Protein AF-A0A1I0SV36-F1 (afdb_monomer_lite)

pLDDT: mean 75.87, std 17.55, range [42.5, 93.5]

Structure (mmCIF, N/CA/C/O backbone):
data_AF-A0A1I0SV36-F1
#
_entry.id   AF-A0A1I0SV36-F1
#
loop_
_atom_site.group_PDB
_atom_site.id
_atom_site.type_symbol
_atom_site.label_atom_id
_atom_site.label_alt_id
_atom_site.label_comp_id
_atom_site.label_asym_id
_atom_site.label_entity_id
_atom_site.label_seq_id
_atom_site.pdbx_PDB_ins_code
_atom_site.Cartn_x
_atom_site.Cartn_y
_atom_site.Cartn_z
_atom_site.occupancy
_atom_site.B_iso_or_equiv
_atom_site.auth_seq_id
_atom_site.auth_comp_id
_atom_site.auth_asym_id
_atom_site.auth_atom_id
_atom_site.pdbx_PDB_model_num
ATOM 1 N N . MET A 1 1 ? 30.781 11.766 -37.856 1.00 44.31 1 MET A N 1
ATOM 2 C CA . MET A 1 1 ? 30.253 12.506 -36.690 1.00 44.31 1 MET A CA 1
ATOM 3 C C . MET A 1 1 ? 29.133 11.675 -36.093 1.00 44.31 1 MET A C 1
ATOM 5 O O . MET A 1 1 ? 28.072 11.595 -36.696 1.00 44.31 1 MET A O 1
ATOM 9 N N . ALA A 1 2 ? 29.402 10.967 -34.994 1.00 49.25 2 ALA A N 1
ATOM 10 C CA . ALA A 1 2 ? 28.385 10.183 -34.301 1.00 49.25 2 ALA A CA 1
ATOM 11 C C . ALA A 1 2 ? 27.438 11.151 -33.583 1.00 49.25 2 ALA A C 1
ATOM 13 O O . ALA A 1 2 ? 27.874 11.954 -32.758 1.00 49.25 2 ALA A O 1
ATOM 14 N N . LYS A 1 3 ? 26.161 11.124 -33.960 1.00 55.34 3 LYS A N 1
ATOM 15 C CA . LYS A 1 3 ? 25.112 11.894 -33.299 1.00 55.34 3 LYS A CA 1
ATOM 16 C C . LYS A 1 3 ? 24.840 11.181 -31.975 1.00 55.34 3 LYS A C 1
ATOM 18 O O . LYS A 1 3 ? 24.296 10.083 -31.976 1.00 55.34 3 LYS A O 1
ATOM 23 N N . LEU A 1 4 ? 25.322 11.757 -30.874 1.00 53.56 4 LEU A N 1
ATOM 24 C CA . LEU A 1 4 ? 24.995 11.292 -29.526 1.00 53.56 4 LEU A CA 1
ATOM 25 C C . LEU A 1 4 ? 23.463 11.279 -29.381 1.00 53.56 4 LEU A C 1
ATOM 27 O O . LEU A 1 4 ? 22.833 12.261 -29.796 1.00 53.56 4 LEU A O 1
ATOM 31 N N . PRO A 1 5 ? 22.860 10.204 -28.840 1.00 52.94 5 PRO A N 1
ATOM 32 C CA . PRO A 1 5 ? 21.433 10.194 -28.563 1.00 52.94 5 PRO A CA 1
ATOM 33 C C . PRO A 1 5 ? 21.113 11.354 -27.619 1.00 52.94 5 PRO A C 1
ATOM 35 O O . PRO A 1 5 ? 21.848 11.643 -26.670 1.00 52.94 5 PRO A O 1
ATOM 38 N N . GLN A 1 6 ? 20.069 12.094 -27.976 1.00 51.00 6 GLN A N 1
ATOM 39 C CA . GLN A 1 6 ? 19.691 13.328 -27.313 1.00 51.00 6 GLN A CA 1
ATOM 40 C C . GLN A 1 6 ? 19.322 13.013 -25.864 1.00 51.00 6 GLN A C 1
ATOM 42 O O . GLN A 1 6 ? 18.570 12.091 -25.572 1.00 51.00 6 GLN A O 1
ATOM 47 N N . GLN A 1 7 ? 19.808 13.839 -24.945 1.00 55.28 7 GLN A N 1
ATOM 48 C CA . GLN A 1 7 ? 19.575 13.749 -23.501 1.00 55.28 7 GLN A CA 1
ATOM 49 C C . GLN A 1 7 ? 18.081 13.658 -23.105 1.00 55.28 7 GLN A C 1
ATOM 51 O O . GLN A 1 7 ? 17.770 13.284 -21.979 1.00 55.28 7 GLN A O 1
ATOM 56 N N . LYS A 1 8 ? 17.154 13.965 -24.024 1.00 48.41 8 LYS A N 1
ATOM 57 C CA . LYS A 1 8 ? 15.699 13.874 -23.841 1.00 48.41 8 LYS A CA 1
ATOM 58 C C . LYS A 1 8 ? 15.174 12.435 -23.793 1.00 48.41 8 LYS A C 1
ATOM 60 O O . LYS A 1 8 ? 14.304 12.175 -22.972 1.00 48.41 8 LYS A O 1
ATOM 65 N N . ASP A 1 9 ? 15.752 11.506 -24.555 1.00 48.12 9 ASP A N 1
ATOM 66 C CA . ASP A 1 9 ? 15.375 10.081 -24.507 1.00 48.12 9 ASP A CA 1
ATOM 67 C C . ASP A 1 9 ? 15.791 9.454 -23.166 1.00 48.12 9 ASP A C 1
ATOM 69 O O . ASP A 1 9 ? 15.076 8.652 -22.569 1.00 48.12 9 ASP A O 1
ATOM 73 N N . PHE A 1 10 ? 16.913 9.929 -22.614 1.00 47.06 10 PHE A N 1
ATOM 74 C CA . PHE A 1 10 ? 17.390 9.529 -21.290 1.00 47.06 10 PHE A CA 1
ATOM 75 C C . PHE A 1 10 ? 16.527 10.105 -20.155 1.00 47.06 10 PHE A C 1
ATOM 77 O O . PHE A 1 10 ? 16.353 9.460 -19.125 1.00 47.06 10 PHE A O 1
ATOM 84 N N . TYR A 1 11 ? 15.970 11.309 -20.333 1.00 45.78 11 TYR A N 1
ATOM 85 C CA . TYR A 1 11 ? 15.075 11.938 -19.354 1.00 45.78 11 TYR A CA 1
ATOM 86 C C . TYR A 1 11 ? 13.632 11.429 -19.422 1.00 45.78 11 TYR A C 1
ATOM 88 O O . TYR A 1 11 ? 12.927 11.555 -18.426 1.00 45.78 11 TYR A O 1
ATOM 96 N N . LEU A 1 12 ? 13.198 10.847 -20.544 1.00 47.59 12 LEU A N 1
ATOM 97 C CA . LEU A 1 12 ? 11.894 10.192 -20.638 1.00 47.59 12 LEU A CA 1
ATOM 98 C C . LEU A 1 12 ? 11.964 8.777 -20.045 1.00 47.59 12 LEU A C 1
ATOM 100 O O . LEU A 1 12 ? 11.197 8.458 -19.146 1.00 47.59 12 LEU A O 1
ATOM 104 N N . CYS A 1 13 ? 12.996 8.002 -20.395 1.00 45.88 13 CYS A N 1
ATOM 105 C CA . CYS A 1 13 ? 13.262 6.686 -19.803 1.00 45.88 13 CYS A CA 1
ATOM 106 C C . CYS A 1 13 ? 13.473 6.761 -18.275 1.00 45.88 13 CYS A C 1
ATOM 108 O O . CYS A 1 13 ? 12.903 5.980 -17.521 1.00 45.88 13 CYS A O 1
ATOM 110 N N . LYS A 1 14 ? 14.198 7.777 -17.780 1.00 42.50 14 LYS A N 1
ATOM 111 C CA . LYS A 1 14 ? 14.412 7.970 -16.335 1.00 42.50 14 LYS A CA 1
ATOM 112 C C . LYS A 1 14 ? 13.211 8.567 -15.587 1.00 42.50 14 LYS A C 1
ATOM 114 O O . LYS A 1 14 ? 13.228 8.595 -14.360 1.00 42.50 14 LYS A O 1
ATOM 119 N N . LYS A 1 15 ? 12.185 9.041 -16.301 1.00 43.38 15 LYS A N 1
ATOM 120 C CA . LYS A 1 15 ? 10.930 9.528 -15.710 1.00 43.38 15 LYS A CA 1
ATOM 121 C C . LYS A 1 15 ? 9.848 8.447 -15.652 1.00 43.38 15 LYS A C 1
ATOM 123 O O . LYS A 1 15 ? 8.964 8.556 -14.815 1.00 43.38 15 LYS A O 1
ATOM 128 N N . ILE A 1 16 ? 9.967 7.396 -16.464 1.00 46.34 16 ILE A N 1
ATOM 129 C CA . ILE A 1 16 ? 9.013 6.277 -16.501 1.00 46.34 16 ILE A CA 1
ATOM 130 C C . ILE A 1 16 ? 9.416 5.153 -15.520 1.00 46.34 16 ILE A C 1
ATOM 132 O O . ILE A 1 16 ? 8.569 4.408 -15.053 1.00 46.34 16 ILE A O 1
ATOM 136 N N . SER A 1 17 ? 10.682 5.067 -15.090 1.00 45.97 17 SER A N 1
ATOM 137 C CA . SER A 1 17 ? 11.128 4.021 -14.143 1.00 45.97 17 SER A CA 1
ATOM 138 C C . SER A 1 17 ? 10.991 4.356 -12.645 1.00 45.97 17 SER A C 1
ATOM 140 O O . SER A 1 17 ? 11.526 3.611 -11.829 1.00 45.97 17 SER A O 1
ATOM 142 N N . ALA A 1 18 ? 10.358 5.472 -12.256 1.00 48.66 18 ALA A N 1
ATOM 143 C CA . ALA A 1 18 ? 10.368 5.946 -10.858 1.00 48.66 18 ALA A CA 1
ATOM 144 C C . ALA A 1 18 ? 8.992 6.081 -10.180 1.00 48.66 18 ALA A C 1
ATOM 146 O O . ALA A 1 18 ? 8.949 6.241 -8.964 1.00 48.66 18 ALA A O 1
ATOM 147 N N . MET A 1 19 ? 7.886 6.004 -10.918 1.00 60.62 19 MET A N 1
ATOM 148 C CA . MET A 1 19 ? 6.539 5.934 -10.348 1.00 60.62 19 MET A CA 1
ATOM 149 C C . MET A 1 19 ? 5.730 5.026 -11.258 1.00 60.62 19 MET A C 1
ATOM 151 O O . MET A 1 19 ? 5.474 5.396 -12.402 1.00 60.62 19 MET A O 1
ATOM 155 N N . GLN A 1 20 ? 5.384 3.831 -10.775 1.00 69.00 20 GLN A N 1
ATOM 156 C CA . GLN A 1 20 ? 4.324 3.075 -11.431 1.00 69.00 20 GLN A CA 1
ATOM 157 C C . GLN A 1 20 ? 3.064 3.950 -11.490 1.00 69.00 20 GLN A C 1
ATOM 159 O O . GLN A 1 20 ? 2.863 4.814 -10.636 1.00 69.00 20 GLN A O 1
ATOM 164 N N . GLU A 1 21 ? 2.244 3.782 -12.520 1.00 79.62 21 GLU A N 1
ATOM 165 C CA . GLU A 1 21 ? 0.929 4.422 -12.536 1.00 79.62 21 GLU A CA 1
ATOM 166 C C . GLU A 1 21 ? 0.047 3.793 -11.450 1.00 79.62 21 GLU A C 1
ATOM 168 O O . GLU A 1 21 ? 0.274 2.638 -11.088 1.00 79.62 21 GLU A O 1
ATOM 173 N N . PRO A 1 22 ? -0.920 4.530 -10.878 1.00 87.31 22 PRO A N 1
ATOM 174 C CA . PRO A 1 22 ? -1.883 3.924 -9.974 1.00 87.31 22 PRO A CA 1
ATOM 175 C C . PRO A 1 22 ? -2.689 2.852 -10.708 1.00 87.31 22 PRO A C 1
ATOM 177 O O . PRO A 1 22 ? -3.086 3.043 -11.857 1.00 87.31 22 PRO A O 1
ATOM 180 N N . PHE A 1 23 ? -2.930 1.735 -10.033 1.00 88.50 23 PHE A N 1
ATOM 181 C CA . PHE A 1 23 ? -3.619 0.580 -10.598 1.00 88.50 23 PHE A CA 1
ATOM 182 C C . PHE A 1 23 ? -4.604 -0.001 -9.593 1.00 88.50 23 PHE A C 1
ATOM 184 O O . PHE A 1 23 ? -4.451 0.153 -8.381 1.00 88.50 23 PHE A O 1
ATOM 191 N N . ASP A 1 24 ? -5.618 -0.686 -10.101 1.00 90.75 24 ASP A N 1
ATOM 192 C CA . ASP A 1 24 ? -6.605 -1.373 -9.281 1.00 90.75 24 ASP A CA 1
ATOM 193 C C . ASP A 1 24 ? -6.263 -2.861 -9.180 1.00 90.75 24 ASP A C 1
ATOM 195 O O . ASP A 1 24 ? -5.817 -3.491 -10.140 1.00 90.75 24 ASP A O 1
ATOM 199 N N . ILE A 1 25 ? -6.486 -3.430 -8.000 1.00 90.81 25 ILE A N 1
ATOM 200 C CA . ILE A 1 25 ? -6.336 -4.854 -7.715 1.00 90.81 25 ILE A CA 1
ATOM 201 C C . ILE A 1 25 ? -7.622 -5.398 -7.103 1.00 90.81 25 ILE A C 1
ATOM 203 O O . ILE A 1 25 ? -8.309 -4.742 -6.317 1.00 90.81 25 ILE A O 1
ATOM 207 N N . GLU A 1 26 ? -7.934 -6.644 -7.430 1.00 90.69 26 GLU A N 1
ATOM 208 C CA . GLU A 1 26 ? -9.097 -7.346 -6.902 1.00 90.69 26 GLU A CA 1
ATOM 209 C C . GLU A 1 26 ? -8.627 -8.473 -5.986 1.00 90.69 26 GLU A C 1
ATOM 211 O O . GLU A 1 26 ? -7.974 -9.421 -6.423 1.00 90.69 26 GLU A O 1
ATOM 216 N N . ILE A 1 27 ? -8.955 -8.376 -4.696 1.00 89.19 27 ILE A N 1
ATOM 217 C CA . ILE A 1 27 ? -8.599 -9.395 -3.706 1.00 89.19 27 ILE A CA 1
ATOM 218 C C . ILE A 1 27 ? -9.896 -10.000 -3.176 1.00 89.19 27 ILE A C 1
ATOM 220 O O . ILE A 1 27 ? -10.617 -9.413 -2.365 1.00 89.19 27 ILE A O 1
ATOM 224 N N . GLY A 1 28 ? -10.219 -11.197 -3.668 1.00 87.44 28 GLY A N 1
ATOM 225 C CA . GLY A 1 28 ? -11.480 -11.864 -3.356 1.00 87.44 28 GLY A CA 1
ATOM 226 C C . GLY A 1 28 ? -12.680 -11.055 -3.878 1.00 87.44 28 GLY A C 1
ATOM 227 O O . GLY A 1 28 ? -12.770 -10.849 -5.083 1.00 87.44 28 GLY A O 1
ATOM 228 N N . PRO A 1 29 ? -13.625 -10.626 -3.017 1.00 88.94 29 PRO A N 1
ATOM 229 C CA . PRO A 1 29 ? -14.766 -9.799 -3.416 1.00 88.94 29 PRO A CA 1
ATOM 230 C C . PRO A 1 29 ? -14.529 -8.284 -3.263 1.00 88.94 29 PRO A C 1
ATOM 232 O O . PRO A 1 29 ? -15.469 -7.514 -3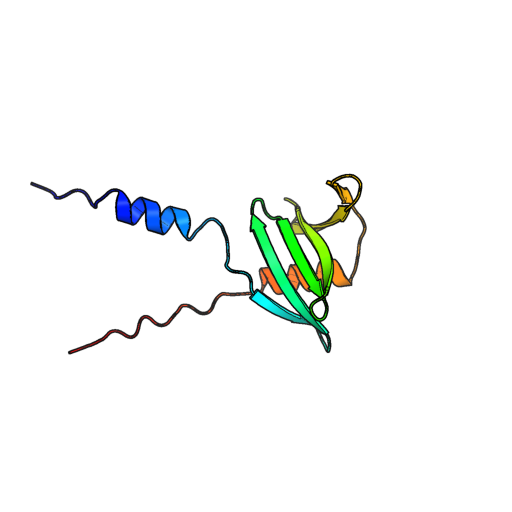.455 1.00 88.94 29 PRO A O 1
ATOM 235 N N . ILE A 1 30 ? -13.332 -7.852 -2.850 1.00 89.94 30 ILE A N 1
ATOM 236 C CA . ILE A 1 30 ? -13.034 -6.450 -2.539 1.00 89.94 30 ILE A CA 1
ATOM 237 C C . ILE A 1 30 ? -12.108 -5.881 -3.616 1.00 89.94 30 ILE A C 1
ATOM 239 O O . ILE A 1 30 ? -11.088 -6.481 -3.954 1.00 89.94 30 ILE A O 1
ATOM 243 N N . ASN A 1 31 ? -12.466 -4.705 -4.128 1.00 91.06 31 ASN A N 1
ATOM 244 C CA . ASN A 1 31 ? -11.642 -3.940 -5.055 1.00 91.06 31 ASN A CA 1
ATOM 245 C C . ASN A 1 31 ? -10.827 -2.893 -4.280 1.00 91.06 31 ASN A C 1
ATOM 247 O O . ASN A 1 31 ? -11.385 -2.132 -3.473 1.00 91.06 31 ASN A O 1
ATOM 251 N N . TYR A 1 32 ? -9.519 -2.888 -4.520 1.00 93.31 32 TYR A N 1
ATOM 252 C CA . TYR A 1 32 ? -8.585 -1.935 -3.945 1.00 93.31 32 TYR A CA 1
ATOM 253 C C . TYR A 1 32 ? -7.902 -1.139 -5.050 1.00 93.31 32 TYR A C 1
ATOM 255 O O . TYR A 1 32 ? -7.458 -1.713 -6.037 1.00 93.31 32 TYR A O 1
ATOM 263 N N . SER A 1 33 ? -7.730 0.160 -4.838 1.00 93.50 33 SER A N 1
ATOM 264 C CA . SER A 1 33 ? -6.923 1.009 -5.715 1.00 93.50 33 SER A CA 1
ATOM 265 C C . SER A 1 33 ? -5.585 1.292 -5.047 1.00 93.50 33 SER A C 1
ATOM 267 O O . SER A 1 33 ? -5.542 1.761 -3.907 1.00 93.50 33 SER A O 1
ATOM 269 N N . VAL A 1 34 ? -4.495 1.008 -5.748 1.00 91.31 34 VAL A N 1
ATOM 270 C CA . VAL A 1 34 ? -3.121 1.159 -5.275 1.00 91.31 34 VAL A CA 1
ATOM 271 C C . VAL A 1 34 ? -2.491 2.373 -5.937 1.00 91.31 34 VAL A C 1
ATOM 273 O O . VAL A 1 34 ? -2.375 2.454 -7.157 1.00 91.31 34 VAL A O 1
ATOM 276 N N . PHE A 1 35 ? -2.036 3.308 -5.111 1.00 90.62 35 PHE A N 1
ATOM 277 C CA . PHE A 1 35 ? -1.354 4.524 -5.530 1.00 90.62 35 PHE A CA 1
ATOM 278 C C . PHE A 1 35 ? 0.104 4.467 -5.073 1.00 90.62 35 PHE A C 1
ATOM 280 O O . PHE A 1 35 ? 0.386 4.729 -3.903 1.00 90.62 35 PHE A O 1
ATOM 287 N N . PRO A 1 36 ? 1.045 4.108 -5.955 1.00 88.38 36 PRO A N 1
ATOM 288 C CA . PRO A 1 36 ? 2.466 4.146 -5.633 1.00 88.38 36 PRO A CA 1
ATOM 289 C C . PRO A 1 36 ? 2.930 5.600 -5.452 1.00 88.38 36 PRO A C 1
ATOM 291 O O . PRO A 1 36 ? 2.826 6.427 -6.356 1.00 88.38 36 PRO A O 1
ATOM 294 N N . GLU A 1 37 ? 3.480 5.918 -4.282 1.00 85.25 37 GLU A N 1
ATOM 295 C CA . GLU A 1 37 ? 4.000 7.258 -3.958 1.00 85.25 37 GLU A CA 1
ATOM 296 C C . GLU A 1 37 ? 5.517 7.368 -4.163 1.00 85.25 37 GLU A C 1
ATOM 298 O O . GLU A 1 37 ? 6.089 8.460 -4.146 1.00 85.25 37 GLU A O 1
ATOM 303 N N . GLY A 1 38 ? 6.168 6.234 -4.424 1.00 78.19 38 GLY A N 1
ATOM 304 C CA . GLY A 1 38 ? 7.616 6.121 -4.537 1.00 78.19 38 GLY A CA 1
ATOM 305 C C . GLY A 1 38 ? 8.266 5.755 -3.204 1.00 78.19 38 GLY A C 1
ATOM 306 O O . GLY A 1 38 ? 7.609 5.674 -2.171 1.00 78.19 38 GLY A O 1
ATOM 307 N N . ASN A 1 39 ? 9.576 5.485 -3.240 1.00 81.69 39 ASN A N 1
ATOM 308 C CA . ASN A 1 39 ? 10.329 4.976 -2.085 1.00 81.69 39 ASN A CA 1
ATOM 309 C C . ASN A 1 39 ? 9.662 3.746 -1.441 1.00 81.69 39 ASN A C 1
ATOM 311 O O . ASN A 1 39 ? 9.539 3.664 -0.219 1.00 81.69 39 ASN A O 1
ATOM 315 N N . ASP A 1 40 ? 9.169 2.841 -2.291 1.00 85.00 40 ASP A N 1
ATOM 316 C CA . ASP A 1 40 ? 8.502 1.611 -1.872 1.00 85.00 40 ASP A CA 1
ATOM 317 C C . ASP A 1 40 ? 7.238 1.830 -1.010 1.00 85.00 40 ASP A C 1
ATOM 319 O O . ASP A 1 40 ? 6.761 0.894 -0.373 1.00 8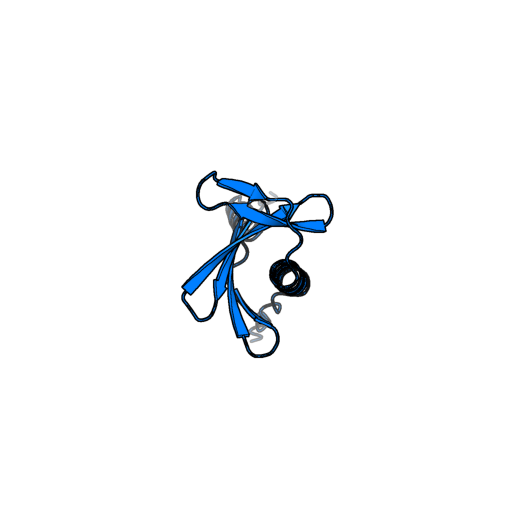5.00 40 ASP A O 1
ATOM 323 N N . SER A 1 41 ? 6.672 3.045 -1.011 1.00 87.56 41 SER A N 1
ATOM 324 C CA . SER A 1 41 ? 5.411 3.394 -0.349 1.00 87.56 41 SER A CA 1
ATOM 325 C C . SER A 1 41 ? 4.232 3.386 -1.323 1.00 87.56 41 SER A C 1
ATOM 327 O O . SER A 1 41 ? 4.332 3.867 -2.456 1.00 87.56 41 SER A O 1
ATOM 329 N N . TYR A 1 42 ? 3.096 2.876 -0.854 1.00 90.56 42 TYR A N 1
ATOM 330 C CA . TYR A 1 42 ? 1.862 2.704 -1.611 1.00 90.56 42 TYR A CA 1
ATOM 331 C C . TYR A 1 42 ? 0.664 3.101 -0.745 1.00 90.56 42 TYR A C 1
ATOM 333 O O . TYR A 1 42 ? 0.500 2.602 0.367 1.00 90.56 42 TYR A O 1
ATOM 341 N N . THR A 1 43 ? -0.204 3.963 -1.261 1.00 91.94 43 THR A N 1
ATOM 342 C CA . THR A 1 43 ? -1.476 4.307 -0.623 1.00 91.94 43 THR A CA 1
ATOM 343 C C . THR A 1 43 ? -2.594 3.449 -1.199 1.00 91.94 43 THR A C 1
ATOM 345 O O . THR A 1 43 ? -2.755 3.349 -2.412 1.00 91.94 43 THR A O 1
ATOM 348 N N . ILE A 1 44 ? -3.374 2.824 -0.323 1.00 92.44 44 ILE A N 1
ATOM 349 C CA . ILE A 1 44 ? -4.422 1.878 -0.684 1.00 92.44 44 ILE A CA 1
ATOM 350 C C . ILE A 1 44 ? -5.790 2.487 -0.396 1.00 92.44 44 ILE A C 1
ATOM 352 O O . ILE A 1 44 ? -6.078 2.940 0.717 1.00 92.44 44 ILE A O 1
ATOM 356 N N . PHE A 1 45 ? -6.666 2.427 -1.390 1.00 93.38 45 PHE A N 1
ATOM 357 C CA . PHE A 1 45 ? -8.073 2.774 -1.270 1.00 93.38 45 PHE A CA 1
ATOM 358 C C . PHE A 1 45 ? -8.906 1.505 -1.339 1.00 93.38 45 PHE A C 1
ATOM 360 O O . PHE A 1 45 ? -8.673 0.656 -2.186 1.00 93.38 45 PHE A O 1
ATOM 367 N N . LYS A 1 46 ? -9.899 1.383 -0.466 1.00 92.69 46 LYS A N 1
ATOM 368 C CA . LYS A 1 46 ? -10.844 0.269 -0.419 1.00 92.69 46 LYS A CA 1
ATOM 369 C C . LYS A 1 46 ? -12.222 0.791 -0.789 1.00 92.69 46 LYS A C 1
ATOM 371 O O . LYS A 1 46 ? -12.726 1.700 -0.128 1.00 92.69 46 LYS A O 1
ATOM 376 N N . GLU A 1 47 ? -12.815 0.254 -1.855 1.00 90.25 47 GLU A N 1
ATOM 377 C CA . GLU A 1 47 ? -14.138 0.683 -2.348 1.00 90.25 47 GLU A CA 1
ATOM 378 C C . GLU A 1 47 ? -14.240 2.214 -2.557 1.00 90.25 47 GLU A C 1
ATOM 380 O O . GLU A 1 47 ? -15.255 2.847 -2.252 1.00 90.25 47 GLU A O 1
ATOM 385 N N . GLY A 1 48 ? -13.153 2.837 -3.029 1.00 86.75 48 GLY A N 1
ATOM 386 C CA . GLY A 1 48 ? -13.077 4.282 -3.275 1.00 86.75 48 GLY A CA 1
ATOM 387 C C . GLY A 1 48 ? -12.891 5.158 -2.029 1.00 86.75 48 GLY A C 1
ATOM 388 O O . GLY A 1 48 ? -13.029 6.378 -2.119 1.00 86.75 48 GLY A O 1
ATOM 389 N N . LYS A 1 49 ? -12.583 4.577 -0.863 1.00 88.88 49 LYS A N 1
ATOM 390 C CA . LYS A 1 49 ? -12.202 5.314 0.352 1.00 88.88 49 LYS A CA 1
ATOM 391 C C . LYS A 1 49 ? -10.764 5.012 0.729 1.00 88.88 49 LYS A C 1
ATOM 393 O O . LYS A 1 49 ? -10.361 3.856 0.697 1.00 88.88 49 LYS A O 1
ATOM 398 N N . GLU A 1 50 ? -10.016 6.040 1.116 1.00 89.94 50 GLU A N 1
ATOM 399 C CA . GLU A 1 50 ? -8.662 5.868 1.647 1.00 89.94 50 GLU A CA 1
ATOM 400 C C . GLU A 1 50 ? -8.714 4.913 2.841 1.00 89.94 50 GLU A C 1
ATOM 402 O O . GLU A 1 50 ? -9.498 5.115 3.775 1.00 89.94 50 GLU A O 1
ATOM 407 N N . TYR A 1 51 ? -7.943 3.833 2.757 1.00 90.81 51 TYR A N 1
ATOM 408 C CA . TYR A 1 51 ? -7.960 2.774 3.752 1.00 90.81 51 TYR A CA 1
ATOM 409 C C . TYR A 1 51 ? -6.703 2.812 4.608 1.00 90.81 51 TYR A C 1
ATOM 411 O O . TYR A 1 51 ? -6.781 2.924 5.832 1.00 90.81 51 TYR A O 1
ATOM 419 N N . ILE A 1 52 ? -5.546 2.698 3.961 1.00 90.19 52 ILE A N 1
ATOM 420 C CA . ILE A 1 52 ? -4.268 2.520 4.637 1.00 90.19 52 ILE A CA 1
ATOM 421 C C . ILE A 1 52 ? -3.130 2.860 3.679 1.00 90.19 52 ILE A C 1
ATOM 423 O O . ILE A 1 52 ? -3.257 2.687 2.469 1.00 90.19 52 ILE A O 1
ATOM 427 N N . GLN A 1 53 ? -2.002 3.287 4.226 1.00 91.38 53 GLN A N 1
ATOM 428 C CA . GLN A 1 53 ? -0.752 3.397 3.489 1.00 91.38 53 GLN A CA 1
ATOM 429 C C . GLN A 1 53 ? 0.172 2.266 3.933 1.00 91.38 53 GLN A C 1
ATOM 431 O O . GLN A 1 53 ? 0.224 1.928 5.118 1.00 91.38 53 GLN A O 1
ATOM 436 N N . ILE A 1 54 ? 0.872 1.657 2.984 1.00 91.38 54 ILE A N 1
ATOM 437 C CA . ILE A 1 54 ? 1.794 0.550 3.223 1.00 91.38 54 ILE A CA 1
ATOM 438 C C . ILE A 1 54 ? 3.151 0.856 2.599 1.00 91.38 54 ILE A C 1
ATOM 440 O O . ILE A 1 54 ? 3.245 1.581 1.612 1.00 91.38 54 ILE A O 1
ATOM 444 N N . GLN A 1 55 ? 4.208 0.292 3.165 1.00 89.81 55 GLN A N 1
ATOM 445 C CA . GLN A 1 55 ? 5.567 0.426 2.666 1.00 89.81 55 GLN A CA 1
ATOM 446 C C . GLN A 1 55 ? 6.230 -0.944 2.602 1.00 89.81 55 GLN A C 1
ATOM 448 O O . GLN A 1 55 ? 6.156 -1.725 3.552 1.00 89.81 55 GLN A O 1
ATOM 453 N N . LYS A 1 56 ? 6.892 -1.235 1.485 1.00 87.69 56 LYS A N 1
ATOM 454 C CA . LYS A 1 56 ? 7.688 -2.447 1.335 1.00 87.69 56 LYS A CA 1
ATOM 455 C C . LYS A 1 56 ? 9.049 -2.233 1.991 1.00 87.69 56 LYS A C 1
ATOM 457 O O . LYS A 1 56 ? 9.825 -1.371 1.585 1.00 87.69 56 LYS A O 1
ATOM 462 N N . ASP A 1 57 ? 9.335 -3.027 3.016 1.00 86.25 57 ASP A N 1
ATOM 463 C CA . ASP A 1 57 ? 10.641 -3.037 3.665 1.00 86.25 57 ASP A CA 1
ATOM 464 C C . ASP A 1 57 ? 11.655 -3.880 2.872 1.00 86.25 57 ASP A C 1
ATOM 466 O O . ASP A 1 57 ? 11.310 -4.767 2.084 1.00 86.25 57 ASP A O 1
ATOM 470 N N . THR A 1 58 ? 12.938 -3.666 3.157 1.00 77.88 58 THR A N 1
ATOM 471 C CA . THR A 1 58 ? 14.061 -4.479 2.664 1.00 77.88 58 THR A CA 1
ATOM 472 C C . THR A 1 58 ? 13.913 -5.984 2.909 1.00 77.88 58 THR A C 1
ATOM 474 O O . THR A 1 58 ? 14.479 -6.786 2.166 1.00 77.88 58 THR A O 1
ATOM 477 N N 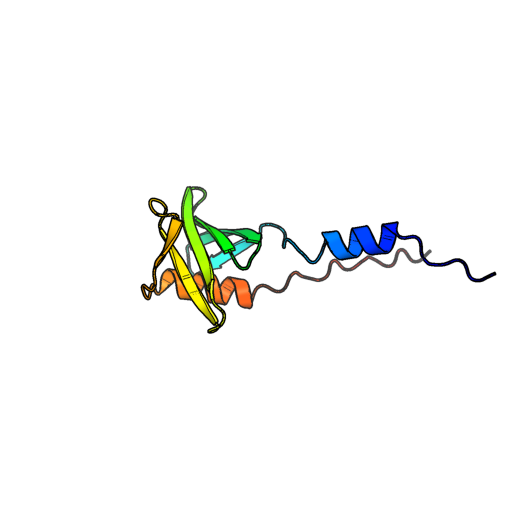. SER A 1 59 ? 13.136 -6.383 3.919 1.00 77.69 59 SER A N 1
ATOM 478 C CA . SER A 1 59 ? 12.898 -7.787 4.267 1.00 77.69 59 SER A CA 1
ATOM 479 C C . SER A 1 59 ? 11.777 -8.455 3.459 1.00 77.69 59 SER A C 1
ATOM 481 O O . SER A 1 59 ? 11.390 -9.570 3.791 1.00 77.69 59 SER A O 1
ATOM 483 N N . SER A 1 60 ? 11.260 -7.813 2.401 1.00 75.00 60 SER A N 1
ATOM 484 C CA . SER A 1 60 ? 10.073 -8.280 1.649 1.00 75.00 60 SER A CA 1
ATOM 485 C C . SER A 1 60 ? 8.818 -8.394 2.524 1.00 75.00 60 SER A C 1
ATOM 487 O O . SER A 1 60 ? 7.946 -9.224 2.284 1.00 75.00 60 SER A O 1
ATOM 489 N N . ILE A 1 61 ? 8.751 -7.568 3.568 1.00 83.94 61 ILE A N 1
ATOM 490 C CA . ILE A 1 61 ? 7.604 -7.469 4.469 1.00 83.94 61 ILE A CA 1
ATOM 491 C C . ILE A 1 61 ? 6.885 -6.163 4.151 1.00 83.94 61 ILE A C 1
ATOM 493 O O . ILE A 1 61 ? 7.524 -5.138 3.903 1.00 83.94 61 ILE A O 1
ATOM 497 N N . TRP A 1 62 ? 5.559 -6.212 4.175 1.00 89.38 62 TRP A N 1
ATOM 498 C CA . TRP A 1 62 ? 4.702 -5.055 3.977 1.00 89.38 62 TRP A CA 1
ATOM 499 C C . TRP A 1 62 ? 4.361 -4.441 5.330 1.00 89.38 62 TRP A C 1
ATOM 501 O O . TRP A 1 62 ? 3.740 -5.077 6.177 1.00 89.38 62 TRP A O 1
ATOM 511 N N . LEU A 1 63 ? 4.820 -3.213 5.548 1.00 88.75 63 LEU A N 1
ATOM 512 C CA . LEU A 1 63 ? 4.618 -2.473 6.786 1.00 88.75 63 LEU A CA 1
ATOM 513 C C . LEU A 1 63 ? 3.473 -1.489 6.615 1.00 88.75 63 LEU A C 1
ATOM 515 O O . LEU A 1 63 ? 3.393 -0.784 5.613 1.00 88.75 63 LEU A O 1
ATOM 519 N N . LYS A 1 64 ? 2.613 -1.399 7.621 1.00 89.62 64 LYS A N 1
ATOM 520 C CA . LYS A 1 64 ? 1.562 -0.384 7.687 1.00 89.62 64 LYS A CA 1
ATOM 521 C C . LYS A 1 64 ? 2.163 0.956 8.080 1.00 89.62 64 LYS A C 1
ATOM 523 O O . LYS A 1 64 ? 2.961 1.009 9.004 1.00 89.62 64 LYS A O 1
ATOM 528 N N . MET A 1 65 ? 1.740 2.047 7.461 1.00 87.81 65 MET A N 1
ATOM 529 C CA . MET A 1 65 ? 2.053 3.390 7.938 1.00 87.81 65 MET A CA 1
ATOM 530 C C . MET A 1 65 ? 0.979 3.908 8.895 1.00 87.81 65 MET A C 1
ATOM 532 O O . MET A 1 65 ? -0.223 3.787 8.652 1.00 87.81 65 MET A O 1
ATOM 536 N N . ASP A 1 66 ? 1.427 4.504 9.998 1.00 84.31 66 ASP A N 1
ATOM 537 C CA . ASP A 1 66 ? 0.559 5.201 10.937 1.00 84.31 66 ASP A CA 1
ATOM 538 C C . ASP A 1 66 ? 0.219 6.605 10.424 1.00 84.31 66 ASP A C 1
ATOM 540 O O . ASP A 1 66 ? 1.100 7.446 10.265 1.00 84.31 66 ASP A O 1
ATOM 544 N N . TYR A 1 67 ? -1.068 6.898 10.247 1.00 78.88 67 TYR A N 1
ATOM 545 C CA . TYR A 1 67 ? -1.536 8.198 9.743 1.00 78.88 67 TYR A CA 1
ATOM 546 C C . TYR A 1 67 ? -1.230 9.380 10.679 1.00 78.88 67 TYR A C 1
ATOM 548 O O . TYR A 1 67 ? -1.318 10.537 10.275 1.00 78.88 67 TYR A O 1
ATOM 556 N N . LYS A 1 68 ? -0.953 9.119 11.962 1.00 81.62 68 LYS A N 1
ATOM 557 C CA . LYS A 1 68 ? -0.782 10.163 12.977 1.00 81.62 68 LYS A CA 1
ATOM 558 C C . LYS A 1 68 ? 0.681 10.502 13.217 1.00 81.62 68 LYS A C 1
ATOM 560 O O . LYS A 1 68 ? 1.003 11.651 13.509 1.00 81.62 68 LYS A O 1
ATOM 565 N N . THR A 1 69 ? 1.535 9.490 13.192 1.00 83.31 69 THR A N 1
ATOM 566 C CA . THR A 1 69 ? 2.966 9.609 13.479 1.00 83.31 69 THR A CA 1
ATOM 567 C C . THR A 1 69 ? 3.823 9.537 12.229 1.00 83.31 69 THR A C 1
ATOM 569 O O . THR A 1 69 ? 5.001 9.866 12.312 1.00 83.31 69 THR A O 1
ATOM 572 N N . GLU A 1 70 ? 3.242 9.138 11.096 1.00 79.06 70 GLU A N 1
ATOM 573 C CA . GLU A 1 70 ? 3.949 8.924 9.834 1.00 79.06 70 GLU A CA 1
ATOM 574 C C . GLU A 1 70 ? 5.103 7.914 9.987 1.00 79.06 70 GLU A C 1
ATOM 576 O O . GLU A 1 70 ? 6.112 7.976 9.286 1.00 79.06 70 GLU A O 1
ATOM 581 N N . LEU A 1 71 ? 4.960 6.966 10.920 1.00 84.75 71 LEU A N 1
ATOM 582 C CA . LEU A 1 71 ? 5.942 5.918 11.180 1.00 84.75 71 LEU A CA 1
ATOM 583 C C . LEU A 1 71 ? 5.434 4.555 10.690 1.00 84.75 71 LEU A C 1
ATOM 585 O O . LEU A 1 71 ? 4.240 4.267 10.824 1.00 84.75 71 LEU A O 1
ATOM 589 N N . PRO A 1 72 ? 6.325 3.690 10.171 1.00 85.62 72 PRO A N 1
ATOM 590 C CA . PRO A 1 72 ? 5.976 2.315 9.856 1.00 85.62 72 PRO A CA 1
ATOM 591 C C . PRO A 1 72 ? 5.718 1.525 11.146 1.00 85.62 72 PRO A C 1
ATOM 593 O O . PRO A 1 72 ? 6.542 1.483 12.064 1.00 85.62 72 PRO A O 1
ATOM 596 N N . ILE A 1 73 ? 4.554 0.889 11.206 1.00 84.56 73 ILE A N 1
ATOM 597 C CA . ILE A 1 73 ? 4.129 -0.034 12.248 1.00 84.56 73 ILE A CA 1
ATOM 598 C C . ILE A 1 73 ? 4.439 -1.456 11.776 1.00 84.56 73 ILE A C 1
ATOM 600 O O . ILE A 1 73 ? 3.947 -1.917 10.745 1.00 84.56 73 ILE A O 1
ATOM 604 N N . PHE A 1 74 ? 5.223 -2.165 12.585 1.00 80.75 74 PHE A N 1
ATOM 605 C CA . PHE A 1 74 ? 5.520 -3.589 12.431 1.00 80.75 74 PHE A CA 1
ATOM 606 C C . PHE A 1 74 ? 4.391 -4.437 13.026 1.00 80.75 74 PHE A C 1
ATOM 608 O O . PHE A 1 74 ? 4.573 -5.113 14.038 1.00 80.75 74 PHE A O 1
ATOM 615 N N . GLU A 1 75 ? 3.207 -4.346 12.431 1.00 81.00 75 GLU A N 1
ATOM 616 C CA . GLU A 1 75 ? 2.054 -5.171 12.786 1.00 81.00 75 GLU A CA 1
ATOM 617 C C . GLU A 1 75 ? 1.741 -6.109 11.621 1.00 81.00 75 GLU A C 1
ATOM 619 O O . GLU A 1 75 ? 1.659 -5.676 10.473 1.00 81.00 75 GLU A O 1
ATOM 624 N N . GLU A 1 76 ? 1.611 -7.402 11.916 1.00 76.19 76 GLU A N 1
ATOM 625 C CA . GLU A 1 76 ? 1.202 -8.391 10.924 1.00 76.19 76 GLU A CA 1
ATOM 626 C C . GLU A 1 76 ? -0.294 -8.235 10.655 1.00 76.19 76 GLU A C 1
ATOM 628 O O . GLU A 1 76 ? -1.126 -8.520 11.516 1.00 76.19 76 GLU A O 1
ATOM 633 N N . ASP A 1 77 ? -0.627 -7.792 9.447 1.00 85.69 77 ASP A N 1
ATOM 634 C CA . ASP A 1 77 ? -2.000 -7.669 8.978 1.00 85.69 77 ASP A CA 1
ATOM 635 C C . ASP A 1 77 ? -2.160 -8.545 7.728 1.00 85.69 77 ASP A C 1
ATOM 637 O O . ASP A 1 77 ? -1.464 -8.377 6.720 1.00 85.69 77 ASP A O 1
ATOM 641 N N . GLU A 1 78 ? -3.042 -9.544 7.822 1.00 88.00 78 GLU A N 1
ATOM 642 C CA . GLU A 1 78 ? -3.296 -10.495 6.735 1.00 88.00 78 GLU A CA 1
ATOM 643 C C . GLU A 1 78 ? -3.771 -9.782 5.461 1.00 88.00 78 GLU A C 1
ATOM 645 O O . GLU A 1 78 ? -3.412 -10.193 4.357 1.00 88.00 78 GLU A O 1
ATOM 650 N N . GLU A 1 79 ? -4.531 -8.690 5.599 1.00 88.25 79 GLU A N 1
ATOM 651 C CA . GLU A 1 79 ? -5.028 -7.910 4.467 1.00 88.25 79 GLU A CA 1
ATOM 652 C C . GLU A 1 79 ? -3.890 -7.118 3.813 1.00 88.25 79 GLU A C 1
ATOM 654 O O . GLU A 1 79 ? -3.747 -7.146 2.592 1.00 88.25 79 GLU A O 1
ATOM 659 N N . VAL A 1 80 ? -3.021 -6.485 4.610 1.00 89.12 80 VAL A N 1
ATOM 660 C CA . VAL A 1 80 ? -1.830 -5.771 4.107 1.00 89.12 80 VAL A CA 1
ATOM 661 C C . VAL A 1 80 ? -0.894 -6.715 3.363 1.00 89.12 80 VAL A C 1
ATOM 663 O O . VAL A 1 80 ? -0.425 -6.385 2.276 1.00 89.12 80 VAL A O 1
ATOM 666 N N . ASN A 1 81 ? -0.660 -7.909 3.906 1.00 89.56 81 ASN A N 1
ATOM 667 C CA . ASN A 1 81 ? 0.158 -8.920 3.246 1.00 89.56 81 ASN A CA 1
ATOM 668 C C . ASN A 1 81 ? -0.466 -9.398 1.928 1.00 89.56 81 ASN A C 1
ATOM 670 O O . ASN A 1 81 ? 0.262 -9.608 0.957 1.00 89.56 81 ASN A O 1
ATOM 674 N N . ALA A 1 82 ? -1.792 -9.558 1.870 1.00 90.88 82 ALA A N 1
ATOM 675 C CA . ALA A 1 82 ? -2.492 -9.927 0.640 1.00 90.88 82 ALA A CA 1
ATOM 676 C C . ALA A 1 82 ? -2.395 -8.825 -0.429 1.00 90.88 82 ALA A C 1
ATOM 678 O O . ALA A 1 82 ? -2.096 -9.122 -1.585 1.00 90.88 82 ALA A O 1
ATOM 679 N N . ILE A 1 83 ? -2.586 -7.561 -0.035 1.00 91.00 83 ILE A N 1
ATOM 680 C CA . ILE A 1 83 ? -2.415 -6.392 -0.910 1.00 91.00 83 ILE A CA 1
ATOM 681 C C . ILE A 1 83 ? -0.983 -6.325 -1.425 1.00 91.00 83 ILE A C 1
ATOM 683 O O . ILE A 1 83 ? -0.760 -6.218 -2.627 1.00 91.00 83 ILE A O 1
ATOM 687 N N . GLY A 1 84 ? -0.013 -6.448 -0.526 1.00 89.44 84 GLY A N 1
ATOM 688 C CA . GLY A 1 84 ? 1.395 -6.437 -0.871 1.00 89.44 84 GLY A CA 1
ATOM 689 C C . GLY A 1 84 ? 1.764 -7.515 -1.886 1.00 89.44 84 GLY A C 1
ATOM 690 O O . GLY A 1 84 ? 2.381 -7.226 -2.907 1.00 89.44 84 GLY A O 1
ATOM 691 N N . GLN A 1 85 ? 1.307 -8.749 -1.671 1.00 89.62 85 GLN A N 1
ATOM 692 C CA . GLN A 1 85 ? 1.505 -9.832 -2.638 1.00 89.62 85 GLN A CA 1
ATOM 693 C C . GLN A 1 85 ? 0.835 -9.549 -3.986 1.00 89.62 85 GLN A C 1
ATOM 695 O O . GLN A 1 85 ? 1.405 -9.872 -5.026 1.00 89.62 85 GLN A O 1
ATOM 700 N N . ALA A 1 86 ? -0.362 -8.965 -3.996 1.00 90.31 86 ALA A N 1
ATOM 701 C CA . ALA A 1 86 ? -1.032 -8.583 -5.234 1.00 90.31 86 ALA A CA 1
ATOM 702 C C . ALA A 1 86 ? -0.248 -7.500 -5.995 1.00 90.31 86 ALA A C 1
ATOM 704 O O . ALA A 1 86 ? -0.121 -7.603 -7.210 1.00 90.31 86 ALA A O 1
ATOM 705 N N . ILE A 1 87 ? 0.346 -6.532 -5.289 1.00 88.06 87 ILE A N 1
ATOM 706 C CA . ILE A 1 87 ? 1.232 -5.511 -5.868 1.00 88.06 87 ILE A CA 1
ATOM 707 C C . ILE A 1 87 ? 2.493 -6.146 -6.466 1.00 88.06 87 ILE A C 1
ATOM 709 O O . ILE A 1 87 ? 2.871 -5.807 -7.580 1.00 88.06 87 ILE A O 1
ATOM 713 N N . GLU A 1 88 ? 3.143 -7.088 -5.773 1.00 86.56 88 GLU A N 1
ATOM 714 C CA . GLU A 1 88 ? 4.341 -7.756 -6.317 1.00 86.56 88 GLU A CA 1
ATOM 715 C C . GLU A 1 88 ? 4.041 -8.632 -7.533 1.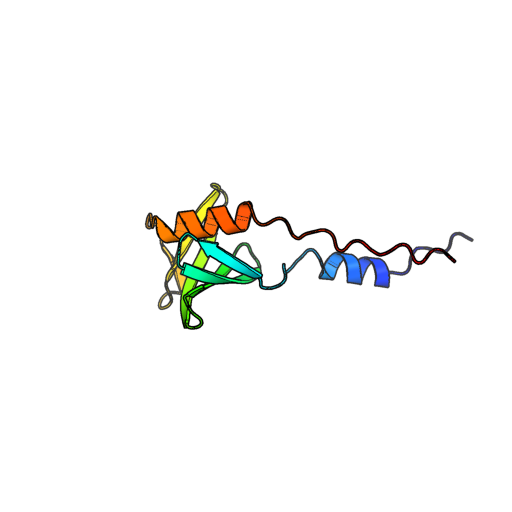00 86.56 88 GLU A C 1
ATOM 717 O O . GLU A 1 88 ? 4.883 -8.774 -8.418 1.00 86.56 88 GLU A O 1
ATOM 722 N N . ASN A 1 89 ? 2.849 -9.227 -7.567 1.00 86.25 89 ASN A N 1
ATOM 723 C CA . ASN A 1 89 ? 2.393 -10.036 -8.691 1.00 86.25 89 ASN A CA 1
ATOM 724 C C . ASN A 1 89 ? 1.808 -9.195 -9.832 1.00 86.25 89 ASN A C 1
ATOM 726 O O . ASN A 1 89 ? 1.571 -9.741 -10.911 1.00 86.25 89 ASN A O 1
ATOM 730 N N . TYR A 1 90 ? 1.561 -7.900 -9.617 1.00 83.25 90 TYR A N 1
ATOM 731 C CA . TYR A 1 90 ? 1.069 -7.010 -10.656 1.00 83.25 90 TYR A CA 1
ATOM 732 C C . TYR A 1 90 ? 2.175 -6.778 -11.689 1.00 83.25 90 TYR A C 1
ATOM 734 O O . TYR A 1 90 ? 3.150 -6.058 -11.460 1.00 83.25 90 TYR A O 1
ATOM 742 N N . VAL A 1 91 ? 2.026 -7.424 -12.844 1.00 71.88 91 VAL A N 1
ATOM 743 C CA . VAL A 1 91 ? 2.872 -7.204 -14.012 1.00 71.88 91 VAL A CA 1
ATOM 744 C C . VAL A 1 91 ? 2.102 -6.262 -14.931 1.00 71.88 91 VAL A C 1
ATOM 746 O O . VAL A 1 91 ? 1.051 -6.674 -15.424 1.00 71.88 91 VAL A O 1
ATOM 749 N N . PRO A 1 92 ? 2.572 -5.022 -15.163 1.00 65.75 92 PRO A N 1
ATOM 750 C CA . PRO A 1 92 ? 1.958 -4.172 -16.172 1.00 65.75 92 PRO A CA 1
ATOM 751 C C . PRO A 1 92 ? 2.039 -4.916 -17.504 1.00 65.75 92 PRO A C 1
ATOM 753 O O . PRO A 1 92 ? 3.128 -5.344 -17.904 1.00 65.75 92 PRO A O 1
ATOM 756 N N . GLU A 1 93 ? 0.892 -5.134 -18.151 1.00 57.25 93 GLU A N 1
ATOM 757 C CA . GLU A 1 93 ? 0.889 -5.679 -19.504 1.00 57.25 93 GLU A CA 1
ATOM 758 C C . GLU A 1 93 ? 1.772 -4.760 -20.359 1.00 57.25 93 GLU A C 1
ATOM 760 O O . GLU A 1 93 ? 1.615 -3.536 -20.279 1.00 57.25 93 GLU A O 1
ATOM 765 N N . PRO A 1 94 ? 2.758 -5.296 -21.104 1.00 51.50 94 PRO A N 1
ATOM 766 C CA . PRO A 1 94 ? 3.452 -4.466 -22.067 1.00 51.50 94 PRO A CA 1
ATOM 767 C C . PRO A 1 94 ? 2.378 -3.937 -23.014 1.00 51.50 94 PRO A C 1
ATOM 769 O O . PRO A 1 94 ? 1.647 -4.732 -23.603 1.00 51.50 94 PRO A O 1
ATOM 772 N N . GLU A 1 95 ? 2.251 -2.614 -23.120 1.00 46.75 95 GLU A N 1
ATOM 773 C CA . GLU A 1 95 ? 1.537 -2.020 -24.242 1.00 46.75 95 GLU A CA 1
ATOM 774 C C . GLU A 1 95 ? 2.178 -2.629 -25.493 1.00 46.75 95 GLU A C 1
ATOM 776 O O . GLU A 1 95 ? 3.354 -2.379 -25.773 1.00 46.75 95 GLU A O 1
ATOM 781 N N . ASP A 1 96 ? 1.452 -3.517 -26.176 1.00 44.50 96 ASP A N 1
ATOM 782 C CA . ASP A 1 96 ? 1.785 -3.931 -27.528 1.00 44.50 96 ASP A CA 1
ATOM 783 C C . ASP A 1 96 ? 1.817 -2.628 -28.333 1.00 44.50 96 ASP A C 1
ATOM 785 O O . ASP A 1 96 ? 0.779 -2.099 -28.731 1.00 44.50 96 ASP A O 1
ATOM 789 N N . GLU A 1 97 ? 3.011 -2.050 -28.498 1.00 49.38 97 GLU A N 1
ATOM 790 C CA . GLU A 1 97 ? 3.275 -1.065 -29.534 1.00 49.38 97 GLU A CA 1
ATOM 791 C C . GLU A 1 97 ? 2.911 -1.776 -30.836 1.00 49.38 97 GLU A C 1
ATOM 793 O O . GLU A 1 97 ? 3.697 -2.565 -31.364 1.00 49.38 97 GLU A O 1
ATOM 798 N N . GLU A 1 98 ? 1.674 -1.573 -31.298 1.00 47.88 98 GLU A N 1
ATOM 799 C CA . GLU A 1 98 ? 1.230 -1.997 -32.613 1.00 47.88 98 GLU A CA 1
ATOM 800 C C . GLU A 1 98 ? 2.253 -1.431 -33.601 1.00 47.88 98 GLU A C 1
ATOM 802 O O . GLU A 1 98 ? 2.320 -0.226 -33.852 1.00 47.88 98 GLU A O 1
ATOM 807 N N . GLU A 1 99 ? 3.125 -2.316 -34.088 1.00 50.50 99 GLU A N 1
ATOM 808 C CA . GLU A 1 99 ? 4.009 -2.092 -35.215 1.00 50.50 99 GLU A CA 1
ATOM 809 C C . GLU A 1 99 ? 3.096 -1.695 -36.376 1.00 50.50 99 GLU A C 1
ATOM 811 O O . GLU A 1 99 ? 2.528 -2.550 -37.057 1.00 50.50 99 GLU A O 1
ATOM 816 N N . ASP A 1 100 ? 2.899 -0.383 -36.545 1.00 46.88 100 ASP A N 1
ATOM 817 C CA . ASP A 1 100 ? 2.231 0.240 -37.685 1.00 46.88 100 ASP A CA 1
ATOM 818 C C . ASP A 1 100 ? 3.123 -0.020 -38.907 1.00 46.88 100 ASP A C 1
ATOM 820 O O . ASP A 1 100 ? 3.923 0.797 -39.367 1.00 46.88 100 ASP A O 1
ATOM 824 N N . GLY A 1 101 ? 3.078 -1.267 -39.362 1.00 60.59 101 GLY A N 1
ATOM 825 C CA . GLY A 1 101 ? 3.584 -1.678 -40.642 1.00 60.59 101 GLY A CA 1
ATOM 826 C C . GLY A 1 10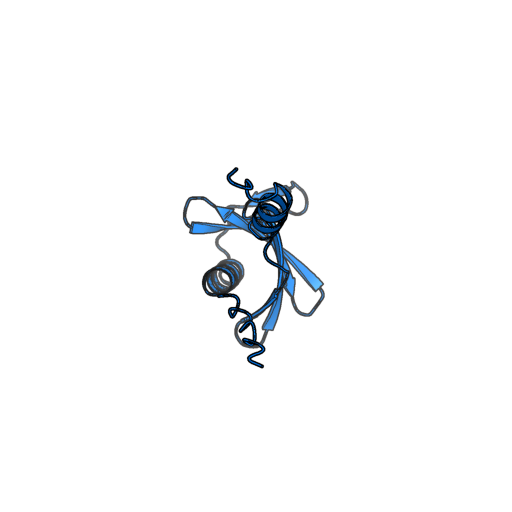1 ? 2.664 -1.097 -41.698 1.00 60.59 101 GLY A C 1
ATOM 827 O O . GLY A 1 101 ? 1.556 -1.603 -41.864 1.00 60.59 101 GLY A O 1
ATOM 828 N N . LEU A 1 102 ? 3.150 -0.079 -42.417 1.00 45.31 102 LEU A N 1
ATOM 829 C CA . LEU A 1 102 ? 2.911 0.157 -43.850 1.00 45.31 102 LEU A CA 1
ATOM 830 C C . LEU A 1 102 ? 3.853 1.226 -44.428 1.00 45.31 102 LEU A C 1
ATOM 832 O O . LEU A 1 102 ? 3.853 2.381 -43.951 1.00 45.31 102 LEU A O 1
#

Organism: NCBI:txid332999

Radius of gyration: 17.92 Å; 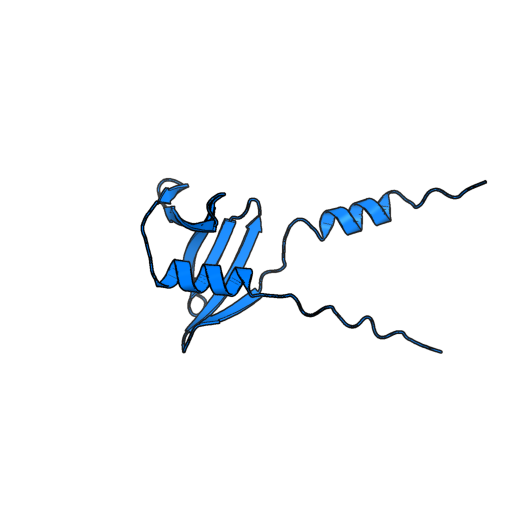chains: 1; bounding box: 45×26×57 Å

Sequence (102 aa):
MAKLPQQKDFYLCKKISAMQEPFDIEIGPINYSVFPEGNDSYTIFKEGKEYIQIQKDTSSIWLKMDYKTELPIFEEDEEVNAIGQAIENYVPEPEDEEEDGL

Secondary structure (DSSP, 8-state):
---PPPHHHHHHHHHHSS-PPPEEEEETTEEEEEEEEETTEEEEEETTEEEEEEEE-TTS-EEEEPTTT--EE----HHHHHHHHHHHH--PPP--------

Foldseek 3Di:
DDDDPDCVVVVVVVVPPFFDCWDWDDDPPWIKIWGGPGPQKIFIATPNHGDWIWGQDPVRDIFTADPPPRDTDPDDDPVSNSVSVRVVVDDPDPPPPPPPDD